Protein AF-A0A7W8JAR4-F1 (afdb_monomer)

Nearest PDB structures (foldseek):
  2qm1-assembly1_B  TM=8.192E-01  e=2.873E-02  Enterococcus faecalis V583
  2hoe-assembly1_A  TM=8.405E-01  e=4.808E-02  Thermotoga maritima
  6q26-assembly2_D  TM=7.814E-01  e=3.964E-02  Staphylococcus aureus
  6q26-assembly1_A  TM=7.448E-01  e=5.468E-02  Staphylococcus aureus

InterPro domains:
  IPR000600 ROK family [PF00480] (3-91)
  IPR043129 ATPase, nucleotide binding domain [SSF53067] (3-94)

Mean predicted aligned error: 13.36 Å

Radius of gyration: 32.94 Å; Cα contacts (8 Å, |Δi|>4): 76; chains: 1; bounding box: 99×47×62 Å

pLDDT: mean 79.06, std 18.76, range [36.62, 95.88]

Structure (mmCIF, N/CA/C/O backbone):
data_AF-A0A7W8JAR4-F1
#
_entry.id   AF-A0A7W8JAR4-F1
#
loop_
_atom_site.group_PDB
_atom_site.id
_atom_site.type_symbol
_atom_site.label_atom_id
_atom_site.label_alt_id
_atom_site.label_comp_id
_atom_site.label_asym_id
_atom_site.label_entity_id
_atom_site.label_seq_id
_atom_site.pdbx_PDB_ins_code
_atom_site.Cartn_x
_atom_site.Cartn_y
_atom_site.Cartn_z
_atom_site.occupancy
_atom_site.B_iso_or_equiv
_atom_site.auth_seq_id
_atom_site.auth_comp_id
_atom_site.auth_asym_id
_atom_site.auth_atom_id
_atom_site.pdbx_PDB_model_num
ATOM 1 N N . MET A 1 1 ? 0.148 8.070 14.160 1.00 64.38 1 MET A N 1
ATOM 2 C CA . MET A 1 1 ? -0.468 6.757 14.438 1.00 64.38 1 MET A CA 1
ATOM 3 C C . MET A 1 1 ? -0.679 6.490 15.923 1.00 64.38 1 MET A C 1
ATOM 5 O O . MET A 1 1 ? -1.538 5.682 16.223 1.00 64.38 1 MET A O 1
ATOM 9 N N . HIS A 1 2 ? -0.013 7.216 16.828 1.00 75.44 2 HIS A N 1
ATOM 10 C CA . HIS A 1 2 ? -0.157 7.063 18.281 1.00 75.44 2 HIS A CA 1
ATOM 11 C C . HIS A 1 2 ? -1.612 6.972 18.787 1.00 75.44 2 HIS A C 1
ATOM 13 O O . HIS A 1 2 ? -1.962 5.995 19.423 1.00 75.44 2 HIS A O 1
ATOM 19 N N . LEU A 1 3 ? -2.498 7.890 18.376 1.00 77.00 3 LEU A N 1
ATOM 20 C CA . LEU A 1 3 ? -3.916 7.867 18.782 1.00 77.00 3 LEU A CA 1
ATOM 21 C C . LEU A 1 3 ? -4.654 6.576 18.383 1.00 77.00 3 LEU A C 1
ATOM 23 O O . LEU A 1 3 ? -5.557 6.124 19.074 1.00 77.00 3 LEU A O 1
ATOM 27 N N . THR A 1 4 ? -4.278 5.961 17.261 1.00 75.25 4 THR A N 1
ATOM 28 C CA . THR A 1 4 ? -4.850 4.677 16.835 1.00 75.25 4 THR A CA 1
ATOM 29 C C . THR A 1 4 ? -4.361 3.533 17.715 1.00 75.25 4 THR A C 1
ATOM 31 O O . THR A 1 4 ? -5.141 2.646 18.044 1.00 75.25 4 THR A O 1
ATOM 34 N N . GLU A 1 5 ? -3.086 3.556 18.101 1.00 76.62 5 GLU A N 1
ATOM 35 C CA . GLU A 1 5 ? -2.491 2.574 19.018 1.00 76.62 5 GLU A CA 1
ATOM 36 C C . GLU A 1 5 ? -3.091 2.697 20.425 1.00 76.62 5 GLU A C 1
ATOM 38 O O . GLU A 1 5 ? -3.302 1.691 21.096 1.00 76.62 5 GLU A O 1
ATOM 43 N N . GLU A 1 6 ? -3.443 3.916 20.833 1.00 82.12 6 GLU A N 1
ATOM 44 C CA . GLU A 1 6 ? -4.147 4.221 22.084 1.00 82.12 6 GLU A CA 1
ATOM 45 C C . GLU A 1 6 ? -5.647 3.881 22.043 1.00 82.12 6 GLU A C 1
ATOM 47 O O . GLU A 1 6 ? -6.344 4.014 23.048 1.00 82.12 6 GLU A O 1
ATOM 52 N N . GLY A 1 7 ? -6.155 3.413 20.900 1.00 81.62 7 GLY A N 1
ATOM 53 C CA . GLY A 1 7 ? -7.534 2.958 20.766 1.00 81.62 7 GLY A CA 1
ATOM 54 C C . GLY A 1 7 ? -8.556 4.065 20.506 1.00 81.62 7 GLY A C 1
ATOM 55 O O . GLY A 1 7 ? -9.752 3.809 20.652 1.00 81.62 7 GLY A O 1
ATOM 56 N N . ASP A 1 8 ? -8.132 5.271 20.108 1.00 89.31 8 ASP A N 1
ATOM 57 C CA . ASP A 1 8 ? -9.055 6.356 19.765 1.00 89.31 8 ASP A CA 1
ATOM 58 C C . ASP A 1 8 ? -10.003 5.910 18.626 1.00 89.31 8 ASP A C 1
ATOM 60 O O . ASP A 1 8 ? -9.550 5.616 17.507 1.00 89.31 8 ASP A O 1
ATOM 64 N N . PRO A 1 9 ? -11.330 5.870 18.864 1.00 89.00 9 PRO A N 1
ATOM 65 C CA . PRO A 1 9 ? -12.285 5.353 17.886 1.00 89.00 9 PRO A CA 1
ATOM 66 C C . PRO A 1 9 ? -12.343 6.166 16.588 1.00 89.00 9 PRO A C 1
ATOM 68 O O . PRO A 1 9 ? -12.599 5.607 15.516 1.00 89.00 9 PRO A O 1
ATOM 71 N N . LEU A 1 10 ? -12.117 7.481 16.653 1.00 91.50 10 LEU A N 1
ATOM 72 C CA . LEU A 1 10 ? -12.114 8.350 15.476 1.00 91.50 10 LEU A CA 1
ATOM 73 C C . LEU A 1 10 ? -10.845 8.139 14.656 1.00 91.50 10 LEU A C 1
ATOM 75 O O . LEU A 1 10 ? -10.922 8.068 13.426 1.00 91.50 10 LEU A O 1
ATOM 79 N N . ALA A 1 11 ? -9.699 7.981 15.317 1.00 88.06 11 ALA A N 1
ATOM 80 C CA . ALA A 1 11 ? -8.437 7.678 14.656 1.00 88.06 11 ALA A CA 1
ATOM 81 C C . ALA A 1 11 ? -8.490 6.308 13.962 1.00 88.06 11 ALA A C 1
ATOM 83 O O . ALA A 1 11 ? -8.101 6.196 12.798 1.00 88.06 11 ALA A O 1
ATOM 84 N N . ILE A 1 12 ? -9.030 5.285 14.632 1.00 89.44 12 ILE A N 1
ATOM 85 C CA . ILE A 1 12 ? -9.246 3.957 14.036 1.00 89.44 12 ILE A CA 1
ATOM 86 C C . ILE A 1 12 ? -10.153 4.068 12.811 1.00 89.44 12 ILE A C 1
ATOM 88 O O . ILE A 1 12 ? -9.790 3.597 11.732 1.00 89.44 12 ILE A O 1
ATOM 92 N N . LYS A 1 13 ? -11.298 4.747 12.935 1.00 91.56 13 LYS A N 1
ATOM 93 C CA . LYS A 1 13 ? -12.243 4.918 11.823 1.00 91.56 13 LYS A CA 1
ATOM 94 C C . LYS A 1 13 ? -11.617 5.660 10.639 1.00 91.56 13 LYS A C 1
ATOM 96 O O . LYS A 1 13 ? -11.876 5.315 9.485 1.00 91.56 13 LYS A O 1
ATOM 101 N N . ALA A 1 14 ? -10.788 6.668 10.907 1.00 91.19 14 ALA A N 1
ATOM 102 C CA . ALA A 1 14 ? -10.074 7.401 9.869 1.00 91.19 14 ALA A CA 1
ATOM 103 C C . ALA A 1 14 ? -9.090 6.494 9.114 1.00 91.19 14 ALA A C 1
ATOM 105 O O . ALA A 1 14 ? -9.094 6.495 7.881 1.00 91.19 14 ALA A O 1
ATOM 106 N N . ILE A 1 15 ? -8.303 5.679 9.824 1.00 89.12 15 ILE A N 1
ATOM 107 C CA . ILE A 1 15 ? -7.346 4.766 9.185 1.00 89.12 15 ILE A CA 1
ATOM 108 C C . ILE A 1 15 ? -8.057 3.630 8.447 1.00 89.12 15 ILE A C 1
ATOM 110 O O . ILE A 1 15 ? -7.664 3.309 7.329 1.00 89.12 15 ILE A O 1
ATOM 114 N N . GLN A 1 16 ? -9.148 3.084 8.987 1.00 91.75 16 GLN A N 1
ATOM 115 C CA . GLN A 1 16 ? -9.983 2.121 8.259 1.00 91.75 16 GLN A CA 1
ATOM 116 C C . GLN A 1 16 ? -10.479 2.716 6.941 1.00 91.75 16 GLN A C 1
ATOM 118 O O . GLN A 1 16 ? -10.354 2.092 5.890 1.00 91.75 16 GLN A O 1
ATOM 123 N N . LYS A 1 17 ? -10.969 3.962 6.964 1.00 94.31 17 LYS A N 1
ATOM 124 C CA . LYS A 1 17 ? -11.381 4.656 5.742 1.00 94.31 17 LYS A CA 1
ATOM 125 C C . LYS A 1 17 ? -10.216 4.816 4.762 1.00 94.31 17 LYS A C 1
ATOM 127 O O . LYS A 1 17 ? -10.423 4.661 3.563 1.00 94.31 17 LYS A O 1
ATOM 132 N N . GLN A 1 18 ? -9.005 5.113 5.231 1.00 92.94 18 GLN A N 1
ATOM 133 C CA . GLN A 1 18 ? -7.823 5.167 4.364 1.00 92.94 18 GLN A CA 1
ATOM 134 C C . GLN A 1 18 ? -7.480 3.796 3.768 1.00 92.94 18 GLN A C 1
ATOM 136 O O . GLN A 1 18 ? -7.218 3.720 2.572 1.00 92.94 18 GLN A O 1
ATOM 141 N N . ALA A 1 19 ? -7.535 2.726 4.565 1.00 93.69 19 ALA A N 1
ATOM 142 C CA . AL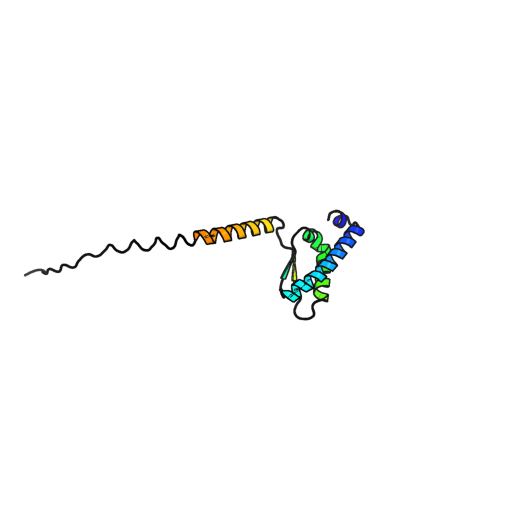A A 1 19 ? -7.291 1.358 4.114 1.00 93.69 19 ALA A CA 1
ATOM 143 C C . ALA A 1 19 ? -8.267 0.938 3.003 1.00 93.69 19 ALA A C 1
ATOM 145 O O . ALA A 1 19 ? -7.836 0.365 2.002 1.00 93.69 19 ALA A O 1
ATOM 146 N N . LEU A 1 20 ? -9.548 1.310 3.130 1.00 95.44 20 LEU A N 1
ATOM 147 C CA . LEU A 1 20 ? -10.555 1.049 2.099 1.00 95.44 20 LEU A CA 1
ATOM 148 C C . LEU A 1 20 ? -10.188 1.704 0.760 1.00 95.44 20 LEU A C 1
ATOM 150 O O . LEU A 1 20 ? -10.104 1.036 -0.270 1.00 95.44 20 LEU A O 1
ATOM 154 N N . HIS A 1 21 ? -9.902 3.009 0.773 1.00 95.25 21 HIS A N 1
ATOM 155 C CA . HIS A 1 21 ? -9.523 3.727 -0.450 1.00 95.25 21 HIS A CA 1
ATOM 156 C C . HIS A 1 21 ? -8.182 3.245 -1.016 1.00 95.25 21 HIS A C 1
ATOM 158 O O . HIS A 1 21 ? -7.998 3.242 -2.233 1.00 95.25 21 HIS A O 1
ATOM 164 N N . LEU A 1 22 ? -7.250 2.820 -0.157 1.00 94.62 22 LEU A N 1
ATOM 165 C CA . LEU A 1 22 ? -5.985 2.238 -0.592 1.00 94.62 22 LEU A CA 1
ATOM 166 C C . LEU A 1 22 ? -6.222 0.936 -1.366 1.00 94.62 22 LEU A C 1
ATOM 168 O O . LEU A 1 22 ? -5.723 0.807 -2.481 1.00 94.62 22 LEU A O 1
ATOM 172 N N . GLY A 1 23 ? -7.019 0.009 -0.824 1.00 94.75 23 GLY A N 1
ATOM 173 C CA . GLY A 1 23 ? -7.362 -1.246 -1.503 1.00 94.75 23 GLY A CA 1
ATOM 174 C C . GLY A 1 23 ? -8.046 -1.007 -2.852 1.00 94.75 23 GLY A C 1
ATOM 175 O O . GLY A 1 23 ? -7.661 -1.600 -3.860 1.00 94.75 23 GLY A O 1
ATOM 176 N N . GLN A 1 24 ? -8.975 -0.048 -2.909 1.00 94.69 24 GLN A N 1
ATOM 177 C CA . GLN A 1 24 ? -9.634 0.366 -4.153 1.00 94.69 24 GLN A CA 1
ATOM 178 C C . GLN A 1 24 ? -8.648 0.940 -5.180 1.00 94.69 24 GLN A C 1
ATOM 180 O O . GLN A 1 24 ? -8.704 0.576 -6.355 1.00 94.69 24 GLN A O 1
ATOM 185 N N . GLY A 1 25 ? -7.715 1.794 -4.750 1.00 94.31 25 GLY A N 1
ATOM 186 C CA . GLY A 1 25 ? -6.675 2.347 -5.619 1.00 94.31 25 GLY A CA 1
ATOM 187 C C . GLY A 1 25 ? -5.721 1.279 -6.166 1.00 94.31 25 GLY A C 1
ATOM 188 O O . GLY A 1 25 ? -5.336 1.332 -7.336 1.00 94.31 25 GLY A O 1
ATOM 189 N N . LEU A 1 26 ? -5.388 0.263 -5.364 1.00 95.56 26 LEU A N 1
ATOM 190 C C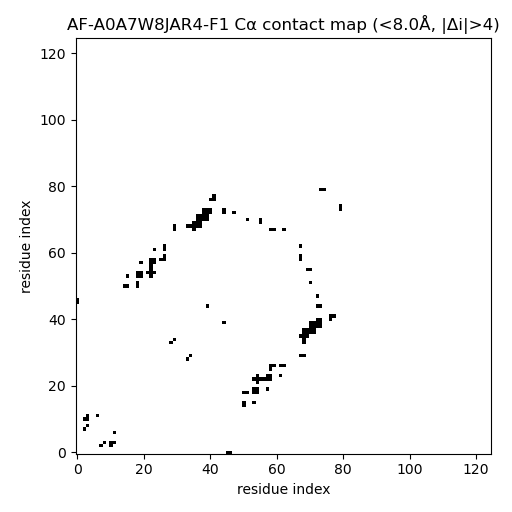A . LEU A 1 26 ? -4.516 -0.841 -5.784 1.00 95.56 26 LEU A CA 1
ATOM 191 C C . LEU A 1 26 ? -5.132 -1.720 -6.881 1.00 95.56 26 LEU A C 1
ATOM 193 O O . LEU A 1 26 ? -4.385 -2.349 -7.634 1.00 95.56 26 LEU A O 1
ATOM 197 N N . ARG A 1 27 ? -6.461 -1.730 -7.042 1.00 93.44 27 ARG A N 1
ATOM 198 C CA . ARG A 1 27 ? -7.121 -2.428 -8.161 1.00 93.44 27 ARG A CA 1
ATOM 199 C C . ARG A 1 27 ? -6.675 -1.873 -9.510 1.00 93.44 27 ARG A C 1
ATOM 201 O O . ARG A 1 27 ? -6.433 -2.648 -10.428 1.00 93.44 27 ARG A O 1
ATOM 208 N N . LEU A 1 28 ? -6.504 -0.552 -9.617 1.00 92.69 28 LEU A N 1
ATOM 209 C CA . LEU A 1 28 ? -6.022 0.085 -10.846 1.00 92.69 28 LEU A CA 1
ATOM 210 C C . LEU A 1 28 ? -4.592 -0.356 -11.168 1.00 92.69 28 LEU A C 1
ATOM 212 O O . LEU A 1 28 ? -4.300 -0.734 -12.299 1.00 92.69 28 LEU A O 1
ATOM 216 N N . VAL A 1 29 ? -3.715 -0.345 -10.162 1.00 93.69 29 VAL A N 1
ATOM 217 C CA . VAL A 1 29 ? -2.326 -0.807 -10.307 1.00 93.69 29 VAL A CA 1
ATOM 218 C C . VAL A 1 29 ? -2.299 -2.276 -10.725 1.00 93.69 29 VAL A C 1
ATOM 220 O O . VAL A 1 29 ? -1.547 -2.653 -11.622 1.00 93.69 29 VAL A O 1
ATOM 223 N N . THR A 1 30 ? -3.161 -3.092 -10.120 1.00 94.00 30 THR A N 1
ATOM 224 C CA . THR A 1 30 ? -3.258 -4.521 -10.420 1.00 94.00 30 THR A CA 1
ATOM 225 C C . THR A 1 30 ? -3.751 -4.769 -11.838 1.00 94.00 30 THR A C 1
ATOM 227 O O . THR A 1 30 ? -3.134 -5.538 -12.564 1.00 94.00 30 THR A O 1
ATOM 230 N N . ALA A 1 31 ? -4.804 -4.077 -12.271 1.00 91.75 31 ALA A N 1
ATOM 231 C CA . ALA A 1 31 ? -5.318 -4.195 -13.631 1.00 91.75 31 ALA A CA 1
ATOM 232 C C . ALA A 1 31 ? -4.298 -3.726 -14.684 1.00 91.75 31 ALA A C 1
ATOM 234 O O . ALA A 1 31 ? -4.206 -4.319 -15.755 1.00 91.75 31 ALA A O 1
ATOM 235 N N . ALA A 1 32 ? -3.518 -2.683 -14.381 1.00 92.94 32 ALA A N 1
ATOM 236 C CA . ALA A 1 32 ? -2.549 -2.118 -15.316 1.00 92.94 32 ALA A CA 1
ATOM 237 C C . ALA A 1 32 ? -1.253 -2.937 -15.429 1.00 92.94 32 ALA A C 1
ATOM 239 O O . ALA A 1 32 ? -0.667 -2.994 -16.508 1.00 92.94 32 ALA A O 1
ATOM 240 N N . LEU A 1 33 ? -0.784 -3.530 -14.327 1.00 94.50 33 LEU A N 1
ATOM 241 C CA . LEU A 1 33 ? 0.550 -4.142 -14.253 1.00 94.50 33 LEU A CA 1
ATOM 242 C C . LEU A 1 33 ? 0.535 -5.652 -13.988 1.00 94.50 33 LEU A C 1
ATOM 244 O O . LEU A 1 33 ? 1.574 -6.285 -14.138 1.00 94.50 33 LEU A O 1
ATOM 248 N N . SER A 1 34 ? -0.606 -6.222 -13.583 1.00 93.62 34 SER A N 1
ATOM 249 C CA . SER A 1 34 ? -0.763 -7.637 -13.200 1.00 93.62 34 SER A CA 1
ATOM 250 C C . SER A 1 34 ? 0.376 -8.181 -12.314 1.00 93.62 34 SER A C 1
ATOM 252 O O . SER A 1 34 ? 0.984 -9.198 -12.651 1.00 93.62 34 SER A O 1
ATOM 254 N N . PRO A 1 35 ? 0.727 -7.508 -11.200 1.00 95.62 35 PRO A N 1
ATOM 255 C CA . PRO A 1 35 ? 1.828 -7.943 -10.354 1.00 95.62 35 PRO A CA 1
ATOM 256 C C . PRO A 1 35 ? 1.454 -9.194 -9.550 1.00 95.62 35 PRO A C 1
ATOM 258 O O . PRO A 1 35 ? 0.299 -9.390 -9.183 1.00 95.62 35 PRO A O 1
ATOM 261 N N . GLU A 1 36 ? 2.457 -9.991 -9.179 1.00 95.88 36 GLU A N 1
ATOM 262 C CA . GLU A 1 36 ? 2.279 -11.097 -8.224 1.00 95.88 36 GLU A CA 1
ATOM 263 C C . GLU A 1 36 ? 2.365 -10.638 -6.756 1.00 95.88 36 GLU A C 1
ATOM 265 O O . GLU A 1 36 ? 1.791 -11.261 -5.860 1.00 95.88 36 GLU A O 1
ATOM 270 N N . LEU A 1 37 ? 3.095 -9.548 -6.500 1.00 95.19 37 LEU A N 1
ATOM 271 C CA . LEU A 1 37 ? 3.380 -9.013 -5.169 1.00 95.19 37 LEU A CA 1
ATOM 272 C C . LEU A 1 37 ? 3.390 -7.484 -5.211 1.00 95.19 37 LEU A C 1
ATOM 274 O O . LEU A 1 37 ? 4.025 -6.882 -6.079 1.00 95.19 37 LEU A O 1
ATOM 278 N N . ILE A 1 38 ? 2.742 -6.862 -4.231 1.00 95.06 38 ILE A N 1
ATOM 279 C CA . ILE A 1 38 ? 2.807 -5.421 -3.991 1.00 95.06 38 ILE A CA 1
ATOM 280 C C . ILE A 1 38 ? 3.386 -5.202 -2.593 1.00 95.06 38 ILE A C 1
ATOM 282 O O . ILE A 1 38 ? 2.830 -5.659 -1.594 1.00 95.06 38 ILE A O 1
ATOM 286 N N . LEU A 1 39 ? 4.508 -4.482 -2.533 1.00 93.12 39 LEU A N 1
ATOM 287 C CA . LEU A 1 39 ? 5.175 -4.118 -1.286 1.00 93.12 39 LEU A CA 1
ATOM 288 C C . LEU A 1 39 ? 4.764 -2.713 -0.846 1.00 93.12 39 LEU A C 1
ATOM 290 O O . LEU A 1 39 ? 5.054 -1.725 -1.523 1.00 93.12 39 LEU A O 1
ATOM 294 N N . ILE A 1 40 ? 4.128 -2.619 0.317 1.00 91.81 40 ILE A N 1
ATOM 295 C CA . ILE A 1 40 ? 3.738 -1.356 0.942 1.00 91.81 40 ILE A CA 1
ATOM 296 C C . ILE A 1 40 ? 4.884 -0.856 1.820 1.00 91.81 40 ILE A C 1
ATOM 298 O O . ILE A 1 40 ? 5.429 -1.593 2.638 1.00 91.81 40 ILE A O 1
ATOM 302 N N . ALA A 1 41 ? 5.252 0.414 1.675 1.00 88.75 41 ALA A N 1
ATOM 303 C CA . ALA A 1 41 ? 6.327 1.038 2.439 1.00 88.75 41 ALA A CA 1
ATOM 304 C C . ALA A 1 41 ? 5.885 2.375 3.049 1.00 88.75 41 ALA A C 1
ATOM 306 O O . ALA A 1 41 ? 4.921 2.997 2.607 1.00 88.75 41 ALA A O 1
ATOM 307 N N . GLY A 1 42 ? 6.643 2.854 4.039 1.00 84.94 42 GLY A N 1
ATOM 308 C CA . GLY A 1 42 ? 6.401 4.140 4.697 1.00 84.94 42 GLY A CA 1
ATOM 309 C C . GLY A 1 42 ? 5.560 4.025 5.966 1.00 84.94 42 GLY A C 1
ATOM 310 O O . GLY A 1 42 ? 5.346 2.938 6.479 1.00 84.94 42 GLY A O 1
ATOM 311 N N . ALA A 1 43 ? 5.098 5.161 6.491 1.00 81.31 43 ALA A N 1
ATOM 312 C CA . ALA A 1 43 ? 4.453 5.232 7.807 1.00 81.31 43 ALA A CA 1
ATOM 313 C C . ALA A 1 43 ? 3.154 4.414 7.921 1.00 81.31 43 ALA A C 1
ATOM 315 O O . ALA A 1 43 ? 2.708 4.130 9.021 1.00 81.31 43 ALA A O 1
ATOM 316 N N . PHE A 1 44 ? 2.549 4.014 6.801 1.00 81.56 44 PHE A N 1
ATOM 317 C CA . PHE A 1 44 ? 1.365 3.159 6.812 1.00 81.56 44 PHE A CA 1
ATOM 318 C C . PHE A 1 44 ? 1.663 1.741 7.328 1.00 81.56 44 PHE A C 1
ATOM 320 O O . PHE A 1 44 ? 0.773 1.076 7.854 1.00 81.56 44 PHE A O 1
ATOM 327 N N . THR A 1 45 ? 2.914 1.276 7.224 1.00 86.19 45 THR A N 1
ATOM 328 C CA . THR A 1 45 ? 3.280 -0.091 7.615 1.00 86.19 45 THR A CA 1
ATOM 329 C C . THR A 1 45 ? 3.307 -0.310 9.128 1.00 86.19 45 THR A C 1
ATOM 331 O O . THR A 1 45 ? 3.251 -1.457 9.562 1.00 86.19 45 THR A O 1
ATOM 334 N N . THR A 1 46 ? 3.352 0.748 9.948 1.00 84.19 46 THR A N 1
ATOM 335 C CA . THR A 1 46 ? 3.437 0.609 11.413 1.00 84.19 46 THR A CA 1
ATOM 336 C C . THR A 1 46 ? 2.153 0.058 12.033 1.00 84.19 46 THR A C 1
ATOM 338 O O . THR A 1 46 ? 2.232 -0.679 13.006 1.00 84.19 46 THR A O 1
ATOM 341 N N . ALA A 1 47 ? 0.987 0.329 11.438 1.00 84.12 47 ALA A N 1
ATOM 342 C CA . ALA A 1 47 ? -0.293 -0.257 11.854 1.00 84.12 47 ALA A CA 1
ATOM 343 C C . ALA A 1 47 ? -0.796 -1.346 10.889 1.00 84.12 47 ALA A C 1
ATOM 345 O O . ALA A 1 47 ? -1.991 -1.645 10.842 1.00 84.12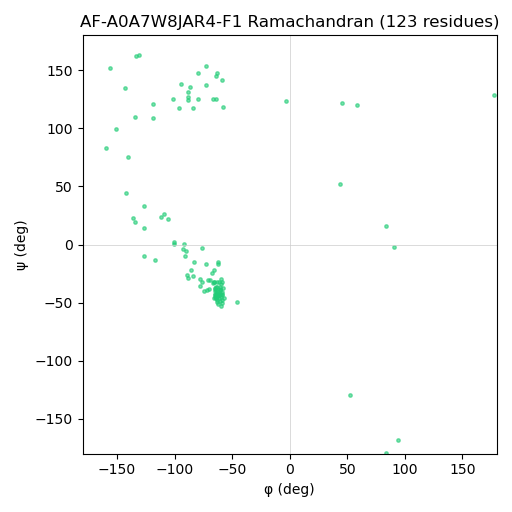 47 ALA A O 1
ATOM 346 N N . TRP A 1 48 ? 0.099 -1.948 10.099 1.00 88.25 48 TRP A N 1
ATOM 347 C CA . TRP A 1 48 ? -0.291 -2.921 9.076 1.00 88.25 48 TRP A CA 1
ATOM 348 C C . TRP A 1 48 ? -1.017 -4.142 9.648 1.00 88.25 48 TRP A C 1
ATOM 350 O O . TRP A 1 48 ? -1.944 -4.645 9.025 1.00 88.25 48 TRP A O 1
ATOM 360 N N . SER A 1 49 ? -0.657 -4.587 10.853 1.00 87.50 49 SER A N 1
ATOM 361 C CA . SER A 1 49 ? -1.328 -5.708 11.525 1.00 87.50 49 SER A CA 1
ATOM 362 C C . SER A 1 49 ? -2.821 -5.466 11.769 1.00 87.50 49 SER A C 1
ATOM 364 O O . SER A 1 49 ? -3.592 -6.419 11.772 1.00 87.50 49 SER A O 1
ATOM 366 N N . ALA A 1 50 ? -3.237 -4.209 11.947 1.00 84.88 50 ALA A N 1
ATOM 367 C CA . ALA A 1 50 ? -4.623 -3.852 12.231 1.00 84.88 50 ALA A CA 1
ATOM 368 C C . ALA A 1 50 ? -5.468 -3.637 10.965 1.00 84.88 50 ALA A C 1
ATOM 370 O O . ALA A 1 50 ? -6.680 -3.841 10.998 1.00 84.88 50 ALA A O 1
ATOM 371 N N . PHE A 1 51 ? -4.853 -3.213 9.856 1.00 88.44 51 PHE A N 1
ATOM 372 C CA . PHE A 1 51 ? -5.595 -2.757 8.671 1.00 88.44 51 PHE A CA 1
ATOM 373 C C . PHE A 1 51 ? -5.195 -3.447 7.364 1.00 88.44 51 PHE A C 1
ATOM 375 O O . PHE A 1 51 ? -5.885 -3.279 6.362 1.00 88.44 51 PHE A O 1
ATOM 382 N N . GLY A 1 52 ? -4.112 -4.227 7.344 1.00 91.69 52 GLY A N 1
ATOM 383 C CA . GLY A 1 52 ? -3.606 -4.884 6.137 1.00 91.69 52 GLY A CA 1
ATOM 384 C C . GLY A 1 52 ? -4.613 -5.851 5.513 1.00 91.69 52 GLY A C 1
ATOM 385 O O . GLY A 1 52 ? -4.740 -5.887 4.291 1.00 91.69 52 GLY A O 1
ATOM 386 N N . SER A 1 53 ? -5.392 -6.561 6.338 1.00 94.12 53 SER A N 1
ATOM 387 C CA . SER A 1 53 ? -6.487 -7.421 5.868 1.00 94.12 53 SER A CA 1
ATOM 388 C C . SER A 1 53 ? -7.566 -6.627 5.135 1.00 94.12 53 SER A C 1
ATOM 390 O O . SER A 1 53 ? -7.951 -7.007 4.039 1.00 94.12 53 SER A O 1
ATOM 392 N N . ILE A 1 54 ? -7.965 -5.467 5.666 1.00 95.25 54 ILE A N 1
ATOM 393 C CA . ILE A 1 54 ? -8.958 -4.585 5.031 1.00 95.25 54 ILE A CA 1
ATOM 394 C C . ILE A 1 54 ? -8.486 -4.161 3.636 1.00 95.25 54 ILE A C 1
ATOM 396 O O . ILE A 1 54 ? -9.263 -4.177 2.685 1.00 95.25 54 ILE A O 1
ATOM 400 N N . VAL A 1 55 ? -7.203 -3.804 3.497 1.00 95.69 55 VAL A N 1
ATOM 401 C CA . VAL A 1 55 ? -6.627 -3.428 2.195 1.00 95.69 55 VAL A CA 1
ATOM 402 C C . VAL A 1 55 ? -6.643 -4.616 1.230 1.00 95.69 55 VAL A C 1
ATOM 404 O O . VAL A 1 55 ? -6.989 -4.443 0.061 1.00 95.69 55 VAL A O 1
ATOM 407 N N . GLN A 1 56 ? -6.279 -5.812 1.702 1.00 95.69 56 GLN A N 1
ATOM 408 C CA . GLN A 1 56 ? -6.266 -7.030 0.891 1.00 95.69 56 GLN A CA 1
ATOM 409 C C . GLN A 1 56 ? -7.678 -7.420 0.432 1.00 95.69 56 GLN A C 1
ATOM 411 O O . GLN A 1 56 ? -7.862 -7.711 -0.748 1.00 95.69 56 GLN A O 1
ATOM 416 N N . ASP A 1 57 ? -8.669 -7.382 1.318 1.00 95.88 57 ASP A N 1
ATOM 417 C CA . ASP A 1 57 ? -10.061 -7.730 1.010 1.00 95.88 57 ASP A CA 1
ATOM 418 C C . ASP A 1 57 ? -10.670 -6.745 -0.000 1.00 95.88 57 ASP A C 1
ATOM 420 O O . ASP A 1 57 ? -11.307 -7.138 -0.987 1.00 95.88 57 ASP A O 1
ATOM 424 N N . GLU A 1 58 ? -10.409 -5.448 0.184 1.00 95.62 58 GLU A N 1
ATOM 425 C CA . GLU A 1 58 ? -10.812 -4.429 -0.785 1.00 95.62 58 GLU A CA 1
ATOM 426 C C . GLU A 1 58 ? -10.088 -4.585 -2.118 1.00 95.62 58 GLU A C 1
ATOM 428 O O . GLU A 1 58 ? -10.701 -4.407 -3.163 1.00 95.62 58 GLU A O 1
ATOM 433 N N . LEU A 1 59 ? -8.812 -4.951 -2.143 1.00 94.94 59 LEU A N 1
ATOM 434 C CA . LEU A 1 59 ? -8.132 -5.241 -3.402 1.00 94.94 59 LEU A CA 1
ATOM 435 C C . LEU A 1 59 ? -8.790 -6.433 -4.123 1.00 94.94 59 LEU A C 1
ATOM 437 O O . LEU A 1 59 ? -9.144 -6.321 -5.298 1.00 94.94 59 LEU A O 1
ATOM 441 N N . VAL A 1 60 ? -8.982 -7.551 -3.416 1.00 95.19 60 VAL A N 1
ATOM 442 C CA . VAL A 1 60 ? -9.474 -8.824 -3.975 1.00 95.19 60 VAL A CA 1
ATOM 443 C C . VAL A 1 60 ? -10.886 -8.693 -4.532 1.00 95.19 60 VAL A C 1
ATOM 445 O O . VAL A 1 60 ? -11.164 -9.203 -5.615 1.00 95.19 60 VAL A O 1
ATOM 448 N N . SER A 1 61 ? -11.764 -7.969 -3.841 1.00 93.94 61 SER A N 1
ATOM 449 C CA . SER A 1 61 ? -13.162 -7.787 -4.259 1.00 93.94 61 SER A CA 1
ATOM 450 C C . SER A 1 61 ? -13.335 -7.077 -5.610 1.00 93.94 61 SER A C 1
ATOM 452 O O . SER A 1 61 ? -14.419 -7.128 -6.186 1.00 93.94 61 SER A O 1
ATOM 454 N N . GLY A 1 62 ? -12.290 -6.432 -6.140 1.00 87.06 62 GLY A N 1
ATOM 455 C CA . GLY A 1 62 ? -12.301 -5.822 -7.472 1.00 87.06 62 GLY A CA 1
ATOM 456 C C . GLY A 1 62 ? -11.619 -6.628 -8.576 1.00 87.06 62 GLY A C 1
ATOM 457 O O . GLY A 1 62 ? -11.558 -6.145 -9.707 1.00 87.06 62 GLY A O 1
ATOM 458 N N . ILE A 1 63 ? -11.074 -7.807 -8.278 1.00 88.75 63 ILE A N 1
ATOM 459 C CA . ILE A 1 63 ? -10.376 -8.637 -9.265 1.00 88.75 63 ILE A CA 1
ATOM 460 C C . ILE A 1 63 ? -11.398 -9.474 -10.034 1.00 88.75 63 ILE A C 1
ATOM 462 O O . ILE A 1 63 ? -12.087 -10.313 -9.463 1.00 88.75 63 ILE A O 1
ATOM 466 N N . LEU A 1 64 ? -11.489 -9.246 -11.346 1.00 85.31 64 LEU A N 1
ATOM 467 C CA . LEU A 1 64 ? -12.430 -9.952 -12.224 1.00 85.31 64 LEU A CA 1
ATOM 468 C C . LEU A 1 64 ? -11.855 -11.249 -12.808 1.00 85.31 64 LEU A C 1
ATOM 470 O O . LEU A 1 64 ? -12.610 -12.151 -13.161 1.00 85.31 64 LEU A O 1
ATOM 474 N N . ALA A 1 65 ? -10.530 -11.340 -12.943 1.00 84.69 65 ALA A N 1
ATOM 475 C CA . ALA A 1 65 ? -9.843 -12.497 -13.504 1.00 84.69 65 ALA A CA 1
ATOM 476 C C . ALA A 1 65 ? -8.392 -12.573 -13.010 1.00 84.69 65 ALA A C 1
ATOM 478 O O . ALA A 1 65 ? -7.767 -11.547 -12.739 1.00 84.69 65 ALA A O 1
ATOM 479 N N . GLY A 1 66 ? -7.854 -13.792 -12.952 1.00 86.38 66 GLY A N 1
ATOM 480 C CA . GLY A 1 66 ? -6.503 -14.060 -12.458 1.00 86.38 66 GLY A CA 1
ATOM 481 C C . GLY A 1 66 ? -6.426 -14.181 -10.936 1.00 86.38 66 GLY A C 1
ATOM 482 O O . GLY A 1 66 ? -7.431 -14.107 -10.228 1.00 86.38 66 GLY A O 1
ATOM 483 N N . SER A 1 67 ? -5.216 -14.415 -10.431 1.00 90.31 67 SER A N 1
ATOM 484 C CA . SER A 1 67 ? -4.957 -14.460 -8.993 1.00 90.31 67 SER A CA 1
ATOM 485 C C . SER A 1 67 ? -4.676 -13.053 -8.462 1.00 90.31 67 SER A C 1
ATOM 487 O 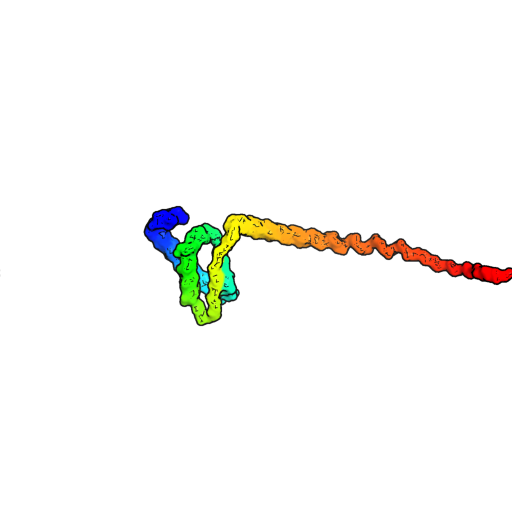O . SER A 1 67 ? -3.912 -12.317 -9.088 1.00 90.31 67 SER A O 1
ATOM 489 N N . PRO A 1 68 ? -5.259 -12.664 -7.316 1.00 92.56 68 PRO A N 1
ATOM 490 C CA . PRO A 1 68 ? -4.961 -11.376 -6.709 1.00 92.56 68 PRO A CA 1
ATOM 491 C C . PRO A 1 68 ? -3.486 -11.311 -6.275 1.00 92.56 68 PRO A C 1
ATOM 493 O O . PRO A 1 68 ? -2.944 -12.322 -5.812 1.00 92.56 68 PRO A O 1
ATOM 496 N N . PRO A 1 69 ? -2.839 -10.134 -6.364 1.00 95.88 69 PRO A N 1
ATOM 497 C CA . PRO A 1 69 ? -1.497 -9.966 -5.837 1.00 95.88 69 PRO A CA 1
ATOM 498 C C . PRO A 1 69 ? -1.479 -10.169 -4.327 1.00 95.88 69 PRO A C 1
ATOM 500 O O . PRO A 1 69 ? -2.419 -9.797 -3.612 1.00 95.88 69 PRO A O 1
ATOM 503 N N . ARG A 1 70 ? -0.356 -10.692 -3.836 1.00 95.00 70 ARG A N 1
ATOM 504 C CA . ARG A 1 70 ? -0.061 -10.694 -2.402 1.00 95.00 70 ARG A CA 1
ATOM 505 C C . ARG A 1 70 ? 0.296 -9.277 -1.959 1.00 95.00 70 ARG A C 1
ATOM 507 O O . ARG A 1 70 ? 1.046 -8.588 -2.655 1.00 95.00 70 ARG A O 1
ATOM 514 N N . LEU A 1 71 ? -0.213 -8.852 -0.807 1.00 94.88 71 LEU A N 1
ATOM 515 C CA . LEU A 1 71 ? 0.210 -7.616 -0.154 1.00 94.88 71 LEU A CA 1
ATOM 516 C C . LEU A 1 71 ? 1.167 -7.923 0.995 1.00 94.88 71 LEU A C 1
ATOM 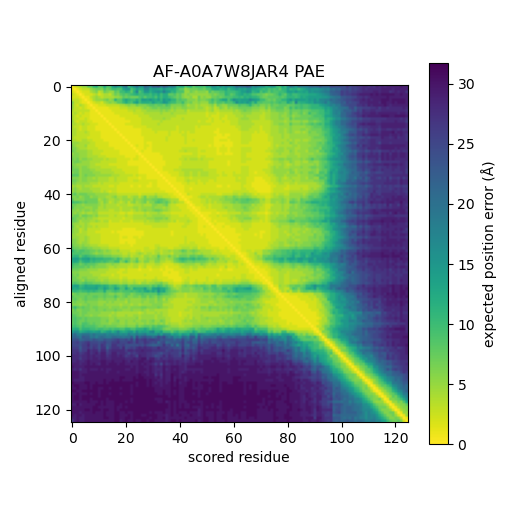518 O O . LEU A 1 71 ? 0.829 -8.656 1.922 1.00 94.88 71 LEU A O 1
ATOM 522 N N . GLU A 1 72 ? 2.346 -7.310 0.961 1.00 92.75 72 GLU A N 1
ATOM 523 C CA . GLU A 1 72 ? 3.335 -7.409 2.035 1.00 92.75 72 GLU A CA 1
ATOM 524 C C . GLU A 1 72 ? 3.891 -6.028 2.389 1.00 92.75 72 GLU A C 1
ATOM 526 O O . GLU A 1 72 ? 3.785 -5.075 1.618 1.00 92.75 72 GLU A O 1
ATOM 531 N N . ILE A 1 73 ? 4.503 -5.909 3.567 1.00 92.69 73 ILE A N 1
ATOM 532 C CA . ILE A 1 73 ? 5.203 -4.687 3.967 1.00 92.69 73 ILE A CA 1
ATOM 533 C C . ILE A 1 73 ? 6.687 -4.778 3.634 1.00 92.69 73 ILE A C 1
ATOM 535 O O . ILE A 1 73 ? 7.345 -5.789 3.873 1.00 92.69 73 ILE A O 1
ATOM 539 N N . ALA A 1 74 ? 7.240 -3.681 3.128 1.00 88.44 74 ALA A N 1
ATOM 540 C CA . ALA A 1 74 ? 8.670 -3.552 2.930 1.00 88.44 74 ALA A CA 1
ATOM 541 C C . ALA A 1 74 ? 9.390 -3.589 4.287 1.00 88.44 74 ALA A C 1
ATOM 543 O O . ALA A 1 74 ? 9.114 -2.793 5.191 1.00 88.44 74 ALA A O 1
ATOM 544 N N . THR A 1 75 ? 10.353 -4.498 4.418 1.00 79.69 75 THR A N 1
ATOM 545 C CA . THR A 1 75 ? 11.195 -4.605 5.609 1.00 79.69 75 THR A CA 1
ATOM 546 C C . THR A 1 75 ? 12.309 -3.555 5.578 1.00 79.69 75 THR A C 1
ATOM 548 O O . THR A 1 75 ? 12.809 -3.162 4.526 1.00 79.69 75 THR A O 1
ATOM 551 N N . GLY A 1 76 ? 12.710 -3.058 6.752 1.00 76.12 76 GLY A N 1
ATOM 552 C CA . GLY A 1 76 ? 13.875 -2.173 6.890 1.00 76.12 76 GLY A CA 1
ATOM 553 C C . GLY A 1 76 ? 13.612 -0.665 6.790 1.00 76.12 76 GLY A C 1
ATOM 554 O O . GLY A 1 76 ? 14.552 0.106 6.979 1.00 76.12 76 GLY A O 1
ATOM 555 N N . GLY A 1 77 ? 12.372 -0.226 6.549 1.00 81.50 77 GLY A N 1
ATOM 556 C CA . GLY A 1 77 ? 11.952 1.174 6.720 1.00 81.50 77 GLY A CA 1
ATOM 557 C C . GLY A 1 77 ? 12.841 2.202 6.001 1.00 81.50 77 GLY A C 1
ATOM 558 O O . GLY A 1 77 ? 13.133 2.065 4.815 1.00 81.50 77 GLY A O 1
ATOM 559 N N . GLU A 1 78 ? 13.286 3.237 6.720 1.00 84.00 78 GLU A N 1
ATOM 560 C CA . GLU A 1 78 ? 14.173 4.286 6.180 1.00 84.00 78 GLU A CA 1
ATOM 561 C C . GLU A 1 78 ? 15.481 3.717 5.618 1.00 84.00 78 GLU A C 1
ATOM 563 O O . GLU A 1 78 ? 15.962 4.143 4.570 1.00 84.00 78 GLU A O 1
ATOM 568 N N . MET A 1 79 ? 16.029 2.688 6.263 1.00 86.62 79 MET A N 1
ATOM 569 C CA . MET A 1 79 ? 17.277 2.078 5.823 1.00 86.62 79 MET A CA 1
ATOM 570 C C . MET A 1 79 ? 17.123 1.390 4.461 1.00 86.62 79 MET A C 1
ATOM 572 O O . MET A 1 79 ? 18.057 1.399 3.664 1.00 86.62 79 MET A O 1
ATOM 576 N N . ALA A 1 80 ? 15.947 0.833 4.154 1.00 87.44 80 ALA A N 1
ATOM 577 C CA . ALA A 1 80 ? 15.668 0.288 2.827 1.00 87.44 80 ALA A CA 1
ATOM 578 C C . ALA A 1 80 ? 15.679 1.388 1.750 1.00 87.44 80 ALA A C 1
ATOM 580 O O . ALA A 1 80 ? 16.262 1.186 0.684 1.00 87.44 80 ALA A O 1
ATOM 581 N N . ARG A 1 81 ? 15.127 2.575 2.049 1.00 88.44 81 ARG A N 1
ATOM 582 C CA . ARG A 1 81 ? 15.182 3.737 1.142 1.00 88.44 81 ARG A CA 1
A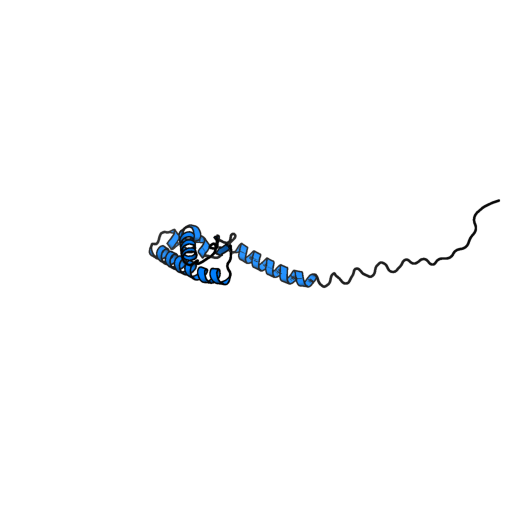TOM 583 C C . ARG A 1 81 ? 16.613 4.209 0.909 1.00 88.44 81 ARG A C 1
ATOM 585 O O . ARG A 1 81 ? 17.014 4.375 -0.242 1.00 88.44 81 ARG A O 1
ATOM 592 N N . LEU A 1 82 ? 17.395 4.359 1.978 1.00 92.88 82 LEU A N 1
ATOM 593 C CA . LEU A 1 82 ? 18.800 4.768 1.890 1.00 92.88 82 LEU A CA 1
ATOM 594 C C . LEU A 1 82 ? 19.641 3.755 1.109 1.00 92.88 82 LEU A C 1
ATOM 596 O O . LEU A 1 82 ? 20.413 4.139 0.232 1.00 92.88 82 LEU A O 1
ATOM 600 N N . ARG A 1 83 ? 19.460 2.457 1.375 1.00 90.75 83 ARG A N 1
ATOM 601 C CA . ARG A 1 83 ? 20.141 1.384 0.635 1.00 90.75 83 ARG A CA 1
ATOM 602 C C . ARG A 1 83 ? 19.764 1.393 -0.840 1.00 90.75 83 ARG A C 1
ATOM 604 O O . ARG A 1 83 ? 20.652 1.275 -1.678 1.00 90.75 83 ARG A O 1
ATOM 611 N N . GLY A 1 84 ? 18.485 1.583 -1.160 1.00 91.00 84 GLY A N 1
ATOM 612 C CA . GLY A 1 84 ? 18.026 1.738 -2.539 1.00 91.00 84 GLY A CA 1
ATOM 613 C C . GLY A 1 84 ? 18.695 2.927 -3.232 1.00 91.00 84 GLY A C 1
ATOM 614 O O . GLY A 1 84 ? 19.257 2.772 -4.314 1.00 91.00 84 GLY A O 1
ATOM 615 N N . ALA A 1 85 ? 18.724 4.094 -2.583 1.00 93.69 85 ALA A N 1
ATOM 616 C CA . ALA A 1 85 ? 19.374 5.289 -3.119 1.00 93.69 85 ALA A CA 1
ATOM 617 C C . ALA A 1 85 ? 20.883 5.084 -3.345 1.00 93.69 85 ALA A C 1
ATOM 619 O O . ALA A 1 85 ? 21.397 5.405 -4.419 1.00 93.69 85 ALA A O 1
ATOM 620 N N . ALA A 1 86 ? 21.582 4.494 -2.372 1.00 94.38 86 ALA A N 1
ATOM 621 C CA . ALA A 1 86 ? 23.000 4.167 -2.490 1.00 94.38 86 ALA A CA 1
ATOM 622 C C . ALA A 1 86 ? 23.263 3.163 -3.625 1.00 94.38 86 ALA A C 1
ATOM 624 O O . ALA A 1 86 ? 24.189 3.363 -4.408 1.00 94.38 86 ALA A O 1
ATOM 625 N N . ALA A 1 87 ? 22.430 2.127 -3.767 1.00 94.44 87 ALA A N 1
ATOM 626 C CA . ALA A 1 87 ? 22.542 1.152 -4.850 1.00 94.44 87 ALA A CA 1
ATOM 627 C C . ALA A 1 87 ? 22.406 1.818 -6.227 1.00 94.44 87 ALA A C 1
ATOM 629 O O . ALA A 1 87 ? 23.236 1.583 -7.105 1.00 94.44 87 ALA A O 1
ATOM 630 N N . ILE A 1 88 ? 21.426 2.713 -6.399 1.00 93.38 88 ILE A N 1
ATOM 631 C CA . ILE A 1 88 ? 21.261 3.483 -7.640 1.00 93.38 88 ILE A CA 1
ATOM 632 C C . ILE A 1 88 ? 22.468 4.396 -7.894 1.00 93.38 88 ILE A C 1
ATOM 634 O O . ILE A 1 88 ? 22.960 4.465 -9.024 1.00 93.38 88 ILE A O 1
ATOM 638 N N . ALA A 1 89 ? 22.985 5.071 -6.863 1.00 92.31 89 ALA A N 1
ATOM 639 C CA . AL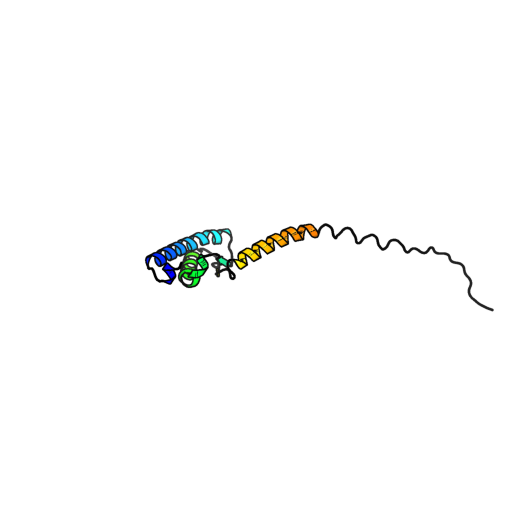A A 1 89 ? 24.174 5.911 -6.989 1.00 92.31 89 ALA A CA 1
ATOM 640 C C . ALA A 1 89 ? 25.392 5.091 -7.446 1.00 92.31 89 ALA A C 1
ATOM 642 O O . ALA A 1 89 ? 26.047 5.455 -8.425 1.00 92.31 89 ALA A O 1
ATOM 643 N N . LEU A 1 90 ? 25.653 3.949 -6.808 1.00 91.50 90 LEU A N 1
ATOM 644 C CA . L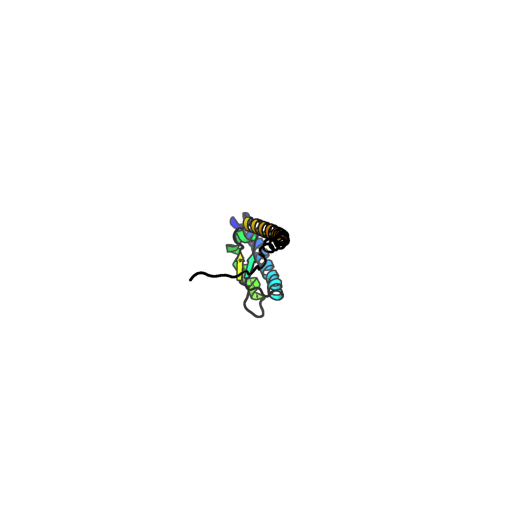EU A 1 90 ? 26.759 3.057 -7.160 1.00 91.50 90 LEU A CA 1
ATOM 645 C C . LEU A 1 90 ? 26.592 2.440 -8.553 1.00 91.50 90 LEU A C 1
ATOM 647 O O . LEU A 1 90 ? 27.574 2.348 -9.291 1.00 91.50 90 LEU A O 1
ATOM 651 N N . GLN A 1 91 ? 25.373 2.074 -8.958 1.00 89.06 91 GLN A N 1
ATOM 652 C CA . GLN A 1 91 ? 25.107 1.536 -10.295 1.00 89.06 91 GLN A CA 1
ATOM 653 C C . GLN A 1 91 ? 25.440 2.563 -11.387 1.00 89.06 91 GLN A C 1
ATOM 655 O O . GLN A 1 91 ? 26.106 2.227 -12.369 1.00 89.06 91 GLN A O 1
ATOM 660 N N . ARG A 1 92 ? 25.052 3.831 -11.188 1.00 81.19 92 ARG A N 1
ATOM 661 C CA . ARG A 1 92 ? 25.361 4.926 -12.125 1.00 81.19 92 ARG A CA 1
ATOM 662 C C . ARG A 1 92 ? 26.862 5.203 -12.236 1.00 81.19 92 ARG A C 1
ATOM 664 O O . ARG A 1 92 ? 27.354 5.421 -13.338 1.00 81.19 92 ARG A O 1
ATOM 671 N N . HIS A 1 93 ? 27.599 5.147 -11.127 1.00 66.50 93 HIS A N 1
ATOM 672 C CA . HIS A 1 93 ? 29.048 5.389 -11.131 1.00 66.50 93 HIS A CA 1
ATOM 673 C C . HIS A 1 93 ? 29.845 4.190 -11.676 1.00 66.50 93 HIS A C 1
ATOM 675 O O . HIS A 1 93 ? 30.863 4.371 -12.345 1.00 66.50 93 HIS A O 1
ATOM 681 N N . SER A 1 94 ? 29.362 2.962 -11.468 1.00 61.44 94 SER A N 1
ATOM 682 C CA . SER A 1 94 ? 30.039 1.742 -11.938 1.00 61.44 94 SER A CA 1
ATOM 683 C C . SER A 1 94 ? 29.983 1.575 -13.461 1.00 61.44 94 SER A C 1
ATOM 685 O O . SER A 1 94 ? 30.929 1.057 -14.058 1.00 61.44 94 SER A O 1
ATOM 687 N N . GLY A 1 95 ? 28.928 2.076 -14.115 1.00 57.44 95 GLY A N 1
ATOM 688 C CA . GLY A 1 95 ? 28.858 2.136 -15.579 1.00 57.44 95 GLY A CA 1
ATOM 689 C C . GLY A 1 95 ? 29.963 3.004 -16.201 1.00 57.44 95 GLY A C 1
ATOM 690 O O . GLY A 1 95 ? 30.476 2.667 -17.268 1.00 57.44 95 GLY A O 1
ATOM 691 N N . TYR A 1 96 ? 30.400 4.056 -15.499 1.00 53.09 96 TYR A N 1
ATOM 692 C CA . TYR A 1 96 ? 31.359 5.048 -15.999 1.00 53.09 96 TYR A CA 1
ATOM 693 C C . TYR A 1 96 ? 32.825 4.570 -15.979 1.00 53.09 96 TYR A C 1
ATOM 695 O O . TYR A 1 96 ? 33.612 4.960 -16.835 1.00 53.09 96 TYR A O 1
ATOM 703 N N . HIS A 1 97 ? 33.205 3.681 -15.053 1.00 52.47 97 HIS A N 1
ATOM 704 C CA . HIS A 1 97 ? 34.583 3.163 -14.950 1.00 52.47 97 HIS A CA 1
ATOM 705 C C . HIS A 1 97 ? 34.854 1.886 -15.766 1.00 52.47 97 HIS A C 1
ATOM 707 O O . HIS A 1 97 ? 36.000 1.437 -15.850 1.00 52.47 97 HIS A O 1
ATOM 713 N N . SER A 1 98 ? 33.833 1.292 -16.392 1.00 55.91 98 SER A N 1
ATOM 714 C CA . SER A 1 98 ? 33.998 0.070 -17.197 1.00 55.91 98 SER A CA 1
ATOM 715 C C . SER A 1 98 ? 34.483 0.327 -18.635 1.00 55.91 98 SER A C 1
ATOM 717 O O . SER A 1 98 ? 34.980 -0.593 -19.288 1.00 55.91 98 SER A O 1
ATOM 719 N N . SER A 1 99 ? 34.418 1.573 -19.120 1.00 50.38 99 SER A N 1
ATOM 720 C CA . SER A 1 99 ? 34.837 1.951 -20.477 1.00 50.38 99 SER A CA 1
ATOM 721 C C . SER A 1 99 ? 36.335 2.259 -20.612 1.00 50.38 99 SER A C 1
ATOM 723 O O . SER A 1 99 ? 36.874 2.101 -21.704 1.00 50.38 99 SER A O 1
ATOM 725 N N . SER A 1 100 ? 37.055 2.612 -19.534 1.00 53.91 100 SER A N 1
ATOM 726 C CA . SER A 1 100 ? 38.492 2.950 -19.628 1.00 53.91 100 SER A CA 1
ATOM 727 C C . SER A 1 100 ? 39.453 1.767 -19.431 1.00 53.91 100 SER A C 1
ATOM 729 O O . SER A 1 100 ? 40.640 1.883 -19.727 1.00 53.91 100 SER A O 1
ATOM 731 N N . ARG A 1 101 ? 38.971 0.590 -19.000 1.00 53.12 101 ARG A N 1
ATOM 732 C CA . ARG A 1 101 ? 39.822 -0.598 -18.755 1.00 53.12 101 ARG A CA 1
ATOM 733 C C . ARG A 1 101 ? 39.987 -1.552 -19.943 1.00 53.12 101 ARG A C 1
ATOM 735 O O . ARG A 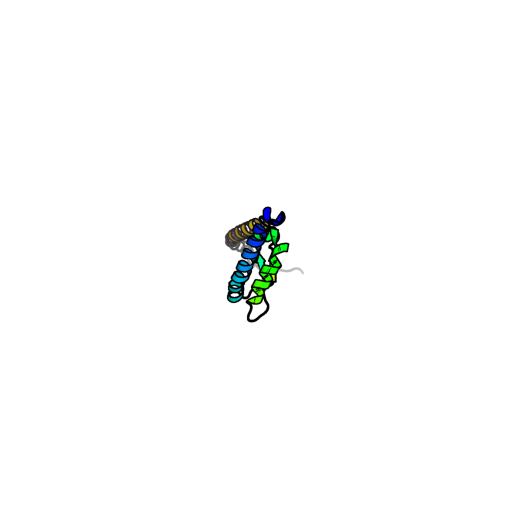1 101 ? 40.688 -2.553 -19.806 1.00 53.12 101 ARG A O 1
ATOM 742 N N . ARG A 1 102 ? 39.384 -1.266 -21.104 1.00 50.12 102 ARG A N 1
ATOM 743 C CA . ARG A 1 102 ? 39.495 -2.119 -22.308 1.00 50.12 102 ARG A CA 1
ATOM 744 C C . ARG A 1 102 ? 40.632 -1.715 -23.264 1.00 50.12 102 ARG A C 1
ATOM 746 O O . ARG A 1 102 ? 40.882 -2.430 -24.221 1.00 50.12 102 ARG A O 1
ATOM 753 N N . GLY A 1 103 ? 41.354 -0.622 -22.996 1.00 49.75 103 GLY A N 1
ATOM 754 C CA . GLY A 1 103 ? 42.355 -0.062 -23.919 1.00 49.75 103 GLY A CA 1
ATOM 755 C C . GLY A 1 103 ? 43.835 -0.368 -23.644 1.00 49.75 103 GLY A C 1
ATOM 756 O O . GLY A 1 103 ? 44.680 0.147 -24.367 1.00 49.75 103 GLY A O 1
ATOM 757 N N . THR A 1 104 ? 44.203 -1.150 -22.617 1.00 50.72 104 THR A N 1
ATOM 758 C CA . THR A 1 104 ? 45.623 -1.218 -22.170 1.00 50.72 104 THR A CA 1
ATOM 759 C C . THR A 1 104 ? 46.220 -2.629 -22.087 1.00 50.72 104 THR A C 1
ATOM 761 O O . THR A 1 104 ? 47.296 -2.803 -21.528 1.00 50.72 104 THR A O 1
ATOM 764 N N . LYS A 1 105 ? 45.587 -3.659 -22.666 1.00 49.75 105 LYS A N 1
ATOM 765 C CA . LYS A 1 105 ? 46.143 -5.033 -22.682 1.00 49.75 105 LYS A CA 1
ATOM 766 C C . LYS A 1 105 ? 46.568 -5.553 -24.064 1.00 49.75 105 LYS A C 1
ATOM 768 O O . LYS A 1 105 ? 46.674 -6.757 -24.244 1.00 49.75 105 LYS A O 1
ATOM 773 N N . GLU A 1 106 ? 46.874 -4.672 -25.018 1.00 49.00 106 GLU A N 1
ATOM 774 C CA . GLU A 1 106 ? 47.255 -5.076 -26.387 1.00 49.00 106 GLU A CA 1
ATOM 775 C C . GLU A 1 106 ? 48.593 -4.480 -26.868 1.00 49.00 106 GLU A C 1
ATOM 777 O O . GLU A 1 106 ? 48.768 -4.176 -28.041 1.00 49.00 106 GLU A O 1
ATOM 782 N N . LYS A 1 107 ? 49.572 -4.276 -25.972 1.00 49.59 107 LYS A N 1
ATOM 783 C CA . LYS A 1 107 ? 50.939 -3.863 -26.369 1.00 49.59 107 LYS A CA 1
ATOM 784 C C . LYS A 1 107 ? 52.054 -4.506 -25.537 1.00 49.59 107 LYS A C 1
ATOM 786 O O . LYS A 1 107 ? 52.997 -3.832 -25.142 1.00 49.59 107 LYS A O 1
ATOM 791 N N . SER A 1 108 ? 51.980 -5.809 -25.265 1.00 49.62 108 SER A N 1
ATOM 792 C CA . SER A 1 108 ? 53.078 -6.510 -24.573 1.00 49.62 108 SER A CA 1
ATOM 793 C C . SER A 1 108 ? 53.485 -7.851 -25.185 1.00 49.62 108 SER A C 1
ATOM 795 O O . SER A 1 108 ? 54.122 -8.639 -24.497 1.00 49.62 108 SER A O 1
ATOM 797 N N . ASN A 1 109 ? 53.157 -8.128 -26.456 1.00 50.38 109 ASN A N 1
ATOM 798 C CA . ASN A 1 109 ? 53.570 -9.393 -27.085 1.00 50.38 109 ASN A CA 1
ATOM 799 C C . ASN A 1 109 ? 54.121 -9.282 -28.520 1.00 50.38 109 ASN A C 1
ATOM 801 O O . ASN A 1 109 ? 54.115 -10.261 -29.256 1.00 50.38 109 ASN A O 1
ATOM 805 N N . ALA A 1 110 ? 54.621 -8.109 -28.924 1.00 52.38 110 ALA A N 1
ATOM 806 C CA . ALA A 1 110 ? 55.181 -7.882 -30.266 1.00 52.38 110 ALA A CA 1
ATOM 807 C C . ALA A 1 110 ? 56.714 -7.710 -30.284 1.00 52.38 110 ALA A C 1
ATOM 809 O O . ALA A 1 110 ? 57.251 -7.058 -31.171 1.00 52.38 110 ALA A O 1
ATOM 810 N N . SER A 1 111 ? 57.437 -8.276 -29.312 1.00 51.16 111 SER A N 1
ATOM 811 C CA . SER A 1 111 ? 58.906 -8.278 -29.337 1.00 51.16 111 SER A CA 1
ATOM 812 C C . SER A 1 111 ? 59.463 -9.610 -28.848 1.00 51.16 111 SER A C 1
ATOM 814 O O . SER A 1 111 ? 59.912 -9.750 -27.715 1.00 51.16 111 SER A O 1
ATOM 816 N N . LYS A 1 112 ? 59.372 -10.628 -29.707 1.00 49.00 112 LYS A N 1
ATOM 817 C CA . LYS A 1 112 ? 60.272 -11.788 -29.688 1.00 49.00 112 LYS A CA 1
ATOM 818 C C . LYS A 1 112 ? 60.225 -12.477 -31.047 1.00 49.00 112 LYS A C 1
ATOM 820 O O . LYS A 1 112 ? 59.494 -13.435 -31.269 1.00 49.00 112 LYS A O 1
ATOM 825 N N . ARG A 1 113 ? 61.015 -11.944 -31.973 1.00 48.91 113 ARG A N 1
ATOM 826 C CA . ARG A 1 113 ? 61.417 -12.623 -33.202 1.00 48.91 113 ARG A CA 1
ATOM 827 C C . ARG A 1 113 ? 62.942 -12.730 -33.139 1.00 48.91 113 ARG A C 1
ATOM 829 O O . ARG A 1 113 ? 63.587 -11.690 -33.230 1.00 48.91 113 ARG A O 1
ATOM 836 N N . PRO A 1 114 ? 63.539 -13.911 -32.932 1.00 45.66 114 PRO A N 1
ATOM 837 C CA . PRO A 1 114 ? 64.899 -14.137 -33.367 1.00 45.66 114 PRO A CA 1
ATOM 838 C C . PRO A 1 114 ? 64.857 -14.653 -34.805 1.00 45.66 114 PRO A C 1
ATOM 840 O O . PRO A 1 114 ? 64.119 -15.581 -35.142 1.00 45.66 114 PRO A O 1
ATOM 843 N N . GLU A 1 115 ? 65.618 -13.973 -35.649 1.00 42.22 115 GLU A N 1
ATOM 844 C CA . GLU A 1 115 ? 65.911 -14.349 -37.021 1.00 42.22 115 GLU A CA 1
ATOM 845 C C . GLU A 1 115 ? 66.589 -15.721 -37.074 1.00 42.22 115 GLU A C 1
ATOM 847 O O . GLU A 1 115 ? 67.423 -16.079 -36.243 1.00 42.22 115 GLU A O 1
ATOM 852 N N . THR A 1 116 ? 66.210 -16.495 -38.081 1.00 48.72 116 THR A N 1
ATOM 853 C CA . THR A 1 116 ? 66.876 -17.724 -38.494 1.00 48.72 116 THR A CA 1
ATOM 854 C C . THR A 1 116 ? 68.263 -17.406 -39.050 1.00 48.72 116 THR A C 1
ATOM 856 O O . THR A 1 116 ? 68.363 -16.681 -40.037 1.00 48.72 116 THR A O 1
ATOM 859 N N . SER A 1 117 ? 69.311 -18.030 -38.512 1.00 44.38 117 SER A N 1
ATOM 860 C CA . SER A 1 117 ? 70.519 -18.318 -39.288 1.00 44.38 117 SER A CA 1
ATOM 861 C C . SER A 1 117 ? 70.953 -19.756 -39.027 1.00 44.38 117 SER A C 1
ATOM 863 O O . SER A 1 117 ? 71.352 -20.131 -37.927 1.00 44.38 117 SER A O 1
ATOM 865 N N . ASN A 1 118 ? 70.778 -20.567 -40.065 1.00 44.78 118 ASN A N 1
ATOM 866 C CA . ASN A 1 118 ? 71.277 -21.924 -40.193 1.00 44.78 118 ASN A CA 1
ATOM 867 C C . ASN A 1 118 ? 72.757 -21.845 -40.588 1.00 44.78 118 ASN A C 1
ATOM 869 O O . ASN A 1 118 ? 73.058 -21.291 -41.644 1.00 44.78 118 ASN A O 1
ATOM 873 N N . GLN A 1 119 ? 73.657 -22.483 -39.835 1.00 45.44 119 GLN A N 1
ATOM 874 C CA . GLN A 1 119 ? 74.865 -23.053 -40.436 1.00 45.44 119 GLN A CA 1
ATOM 875 C C . GLN A 1 119 ? 75.368 -24.277 -39.649 1.00 45.44 119 GLN A C 1
ATOM 877 O O . GLN A 1 119 ? 75.982 -24.181 -38.593 1.00 45.44 119 GLN A O 1
ATOM 882 N N . THR A 1 120 ? 75.001 -25.439 -40.193 1.00 49.00 120 THR A N 1
ATOM 883 C CA . THR A 1 120 ? 75.732 -26.717 -40.281 1.00 49.00 120 THR A CA 1
ATOM 884 C C . THR A 1 120 ? 77.163 -26.750 -39.728 1.00 49.00 120 THR A C 1
ATOM 886 O O . THR A 1 120 ? 78.037 -26.093 -40.280 1.00 49.00 120 THR A O 1
ATOM 889 N N . ALA A 1 121 ? 77.447 -27.650 -38.779 1.00 42.62 121 ALA A N 1
ATOM 890 C CA . ALA A 1 121 ? 78.011 -28.978 -39.074 1.00 42.62 121 ALA A CA 1
ATOM 891 C C . ALA A 1 121 ? 78.290 -29.767 -37.779 1.00 42.62 121 ALA A C 1
ATOM 893 O O . ALA A 1 121 ? 78.936 -29.295 -36.849 1.00 42.62 121 ALA A O 1
ATOM 894 N N . SER A 1 122 ? 77.772 -30.992 -37.758 1.00 41.62 122 SER A N 1
ATOM 895 C CA . SER A 1 122 ? 77.908 -32.001 -36.715 1.00 41.62 122 SER A CA 1
ATOM 896 C C . SER A 1 122 ? 79.159 -32.857 -36.959 1.00 41.62 122 SER A C 1
ATOM 898 O O . SER A 1 122 ? 79.289 -33.433 -38.029 1.00 41.62 122 SER A O 1
ATOM 900 N N . ILE A 1 123 ? 80.033 -32.913 -35.949 1.00 44.22 123 ILE A N 1
ATOM 901 C CA . ILE A 1 123 ? 80.672 -34.090 -35.318 1.00 44.22 123 ILE A CA 1
ATOM 902 C C . ILE A 1 123 ? 81.275 -35.213 -36.206 1.00 44.22 123 ILE A C 1
ATOM 904 O O . ILE A 1 123 ? 80.559 -35.935 -36.885 1.00 44.22 123 ILE A O 1
ATOM 908 N N . ALA A 1 124 ? 82.586 -35.416 -35.984 1.00 39.34 124 ALA A N 1
ATOM 909 C CA . ALA A 1 124 ? 83.405 -36.645 -35.954 1.00 39.34 124 ALA A CA 1
ATOM 910 C C . ALA A 1 124 ? 83.492 -37.591 -37.170 1.00 39.34 124 ALA A C 1
ATOM 912 O O . ALA A 1 124 ? 82.549 -38.306 -37.503 1.00 39.34 124 ALA A O 1
ATOM 913 N N . HIS A 1 125 ? 84.727 -37.745 -37.661 1.00 36.62 125 HIS A N 1
ATOM 914 C CA . HIS A 1 125 ? 85.482 -38.993 -37.515 1.00 36.62 125 HIS A CA 1
ATOM 915 C C . HIS A 1 125 ? 86.977 -38.703 -37.354 1.00 36.62 125 HIS A C 1
ATOM 917 O O . HIS A 1 125 ? 87.422 -37.663 -37.889 1.00 36.62 125 HIS A O 1
#

Secondary structure (DSSP, 8-state):
-HHHHTT-HHHHHHHHHHHHHHHHHHHHHHHHH--SEEEE-SGGGGGHHHHHHHHHHHHHTT--SSPPPEEEEPTTHHHHHHHHHHHHHHHHHHHHHSSSTTSSSSSSSS---PPP---------

Sequence (125 aa):
MHLTEEGDPLAIKAIQKQALHLGQGLRLVTAALSPELILIAGAFTTAWSAFGSIVQDELVSGILAGSPPRLEIATGGEMARLRGAAAIALQRHSGYHSSSRRGTKEKSNASKRPETSNQTASIAH

Solvent-accessible surface area (backbone atoms only — not comparable to full-atom values): 7900 Å² total; per-residue (Å²): 111,66,56,41,78,73,60,36,67,67,49,42,52,51,50,52,54,48,28,44,53,49,9,53,54,47,35,56,54,39,74,74,61,67,49,70,65,47,73,44,68,64,84,70,50,81,55,30,93,83,40,45,65,52,21,49,53,40,28,46,77,66,60,88,71,83,79,75,52,46,80,47,66,54,74,64,60,72,59,41,55,52,50,52,53,50,49,54,53,51,52,62,55,54,63,66,63,63,71,73,73,79,78,78,85,84,84,86,82,90,84,84,81,83,82,88,81,89,78,90,84,84,82,90,134

Foldseek 3Di:
DVCVVVVPPVVVVVLLVVLLVLLQVVLVVCVVPVDQADEDADPNVVCCVPRVVSSQVSNVVSDPDDDGHDYYYDPDHVVVVVVVVVVVVCVVVVVVVVVPPPPPDPPDPPPDDDDDDDDDDDDDD

Organism: NCBI:txid2051959